Protein AF-A0A9P0MS75-F1 (afdb_monomer_lite)

Sequence (81 aa):
MSGVVLSDIGPFFLPSRLSGISYLHILQNNLHELLEDIPLVIRQRLWLMHDVAPAHFSHSVTDYLNATYGDRWVGRNGPVK

Organism: Nezara viridula (NCBI:txid85310)

Secondary structure (DSSP, 8-state):
-EEEEETTTEEEEEPS---HHHHHHHHHHTHHHHTTTS-HHHHTTPPEEE-S-GGGG-HHHHHHHHHHHTT-EESTTSSB-

Foldseek 3Di:
DWWKQKPPPGIDDDPPDDALVNVVCCVVPPVCVVCVPPDVVSVVLIAIETDADNSCPDPVNAVVCCVPVNQRYDDPSHVHD

Structure (mmCIF, N/CA/C/O backbone):
data_AF-A0A9P0MS75-F1
#
_entry.id   AF-A0A9P0MS75-F1
#
loop_
_atom_site.group_PDB
_atom_site.id
_atom_site.type_symbol
_atom_site.label_atom_id
_atom_site.label_alt_id
_atom_site.label_comp_id
_atom_site.label_asym_id
_atom_site.label_entity_id
_atom_site.label_seq_id
_atom_site.pdbx_PDB_ins_code
_atom_site.Cartn_x
_atom_site.Cartn_y
_atom_site.Cartn_z
_atom_site.occupancy
_atom_site.B_iso_or_equiv
_atom_site.auth_seq_id
_atom_site.auth_comp_id
_atom_site.auth_asym_id
_atom_site.auth_atom_id
_atom_site.pdbx_PDB_model_num
ATOM 1 N N . MET A 1 1 ? 0.052 8.907 -13.430 1.00 50.59 1 MET A N 1
ATOM 2 C CA . MET A 1 1 ? 0.204 9.354 -12.030 1.00 50.59 1 MET A CA 1
ATOM 3 C C . MET A 1 1 ? -0.005 8.107 -11.189 1.00 50.59 1 MET A C 1
ATOM 5 O O . MET A 1 1 ? -0.943 7.403 -11.518 1.00 50.59 1 MET A O 1
ATOM 9 N N . SER A 1 2 ? 0.905 7.769 -10.269 1.00 61.62 2 SER A N 1
ATOM 10 C CA . SER A 1 2 ? 0.789 6.572 -9.415 1.00 61.62 2 SER A CA 1
ATOM 11 C C . SER A 1 2 ? 0.104 6.998 -8.122 1.00 61.62 2 SER A C 1
ATOM 13 O O . SER A 1 2 ? 0.593 7.916 -7.461 1.00 61.62 2 SER A O 1
ATOM 15 N N . GLY A 1 3 ? -1.029 6.393 -7.785 1.00 59.44 3 GLY A N 1
ATOM 16 C CA . GLY A 1 3 ? -1.802 6.745 -6.599 1.00 59.44 3 GLY A CA 1
ATOM 17 C C . GLY A 1 3 ? -2.274 5.531 -5.807 1.00 59.44 3 GLY A C 1
ATOM 18 O O . GLY A 1 3 ? -2.598 4.481 -6.369 1.00 59.44 3 GLY A O 1
ATOM 19 N N . VAL A 1 4 ? -2.341 5.713 -4.490 1.00 65.62 4 VAL A N 1
ATOM 20 C CA . VAL A 1 4 ? -3.037 4.818 -3.560 1.00 65.62 4 VAL A CA 1
ATOM 21 C C . VAL A 1 4 ? -4.230 5.582 -3.011 1.00 65.62 4 VAL A C 1
ATOM 23 O O . VAL A 1 4 ? -4.083 6.681 -2.487 1.00 65.62 4 VAL A O 1
ATOM 26 N N . VAL A 1 5 ? -5.421 5.023 -3.155 1.00 60.38 5 VAL A N 1
ATOM 27 C CA . VAL A 1 5 ? -6.654 5.526 -2.560 1.00 60.38 5 VAL A CA 1
ATOM 28 C C . VAL A 1 5 ? -6.912 4.758 -1.272 1.00 60.38 5 VAL A C 1
ATOM 30 O O . VAL A 1 5 ? -6.975 3.531 -1.255 1.00 60.38 5 VAL A O 1
ATOM 33 N N . LEU A 1 6 ? -7.098 5.494 -0.186 1.00 69.00 6 LEU A N 1
ATOM 34 C CA . LEU A 1 6 ? -7.622 4.944 1.055 1.00 69.00 6 LEU A CA 1
ATOM 35 C C . LEU A 1 6 ? -9.088 5.350 1.164 1.00 69.00 6 LEU A C 1
ATOM 37 O O . LEU A 1 6 ? -9.402 6.534 1.022 1.00 69.00 6 LEU A O 1
ATOM 41 N N . SER A 1 7 ? -9.963 4.358 1.362 1.00 63.72 7 SER A N 1
ATOM 42 C CA . SER A 1 7 ? -11.423 4.450 1.162 1.00 63.72 7 SER A CA 1
ATOM 43 C C . SER A 1 7 ? -12.072 5.741 1.668 1.00 63.72 7 SER A C 1
ATOM 45 O O . SER A 1 7 ? -12.864 6.335 0.944 1.00 63.72 7 SER A O 1
ATOM 47 N N . ASP A 1 8 ? -11.703 6.198 2.866 1.00 64.44 8 ASP A N 1
ATOM 48 C CA . ASP A 1 8 ? -12.370 7.312 3.558 1.00 64.44 8 ASP A CA 1
ATOM 49 C C . ASP A 1 8 ? -11.487 8.560 3.734 1.00 64.44 8 ASP A C 1
ATOM 51 O O . ASP A 1 8 ? -11.869 9.502 4.424 1.00 64.44 8 ASP A O 1
ATOM 55 N N . ILE A 1 9 ? -10.287 8.566 3.143 1.00 70.62 9 ILE A N 1
ATOM 56 C CA . ILE A 1 9 ? -9.269 9.617 3.347 1.00 70.62 9 ILE A CA 1
ATOM 57 C C . ILE A 1 9 ? -8.947 10.341 2.034 1.00 70.62 9 ILE A C 1
ATOM 59 O O . ILE A 1 9 ? -8.551 11.505 2.042 1.00 70.62 9 ILE A O 1
ATOM 63 N N . GLY A 1 10 ? -9.180 9.680 0.897 1.00 72.62 10 GLY A N 1
ATOM 64 C CA . GLY A 1 10 ? -8.894 10.217 -0.428 1.00 72.62 10 GLY A CA 1
ATOM 65 C C . GLY A 1 10 ? -7.568 9.711 -1.010 1.00 72.62 10 GLY A C 1
ATOM 66 O O . GLY A 1 10 ? -6.922 8.823 -0.443 1.00 72.62 10 GLY A O 1
ATOM 67 N N . PRO A 1 11 ? -7.191 10.207 -2.201 1.00 76.94 11 PRO A N 1
ATOM 68 C CA . PRO A 1 11 ? -6.001 9.750 -2.904 1.00 76.94 11 PRO A CA 1
ATOM 69 C C . PRO A 1 11 ? -4.719 10.308 -2.278 1.00 76.94 11 PRO A C 1
ATOM 71 O O . PRO A 1 11 ? -4.551 11.517 -2.134 1.00 76.94 11 PRO A O 1
ATOM 74 N N . PHE A 1 12 ? -3.771 9.414 -2.016 1.00 77.44 12 PHE A N 1
ATOM 75 C CA . PHE A 1 12 ? -2.374 9.743 -1.777 1.00 77.44 12 PHE A CA 1
ATOM 76 C C . PHE A 1 12 ? -1.613 9.660 -3.095 1.00 77.44 12 PHE A C 1
ATOM 78 O O . PHE A 1 12 ? -1.580 8.618 -3.760 1.00 77.44 12 PHE A O 1
ATOM 85 N N . PHE A 1 13 ? -0.996 10.774 -3.479 1.00 77.75 13 PHE A N 1
ATOM 86 C CA . PHE A 1 13 ? -0.183 10.843 -4.683 1.00 77.75 13 PHE A CA 1
ATOM 87 C C . PHE A 1 13 ? 1.243 10.414 -4.372 1.00 77.75 13 PHE A C 1
ATOM 89 O O . PHE A 1 13 ? 1.923 11.016 -3.543 1.00 77.75 13 PHE A O 1
ATOM 96 N N . LEU A 1 14 ? 1.699 9.377 -5.066 1.00 81.50 14 LEU A N 1
ATOM 97 C CA . LEU A 1 14 ? 3.062 8.890 -4.958 1.00 81.50 14 LEU A CA 1
ATOM 98 C C . LEU A 1 14 ? 3.934 9.478 -6.079 1.00 81.50 14 LEU A C 1
ATOM 100 O O . LEU A 1 14 ? 3.409 9.970 -7.086 1.00 81.50 14 LEU A O 1
ATOM 104 N N . PRO A 1 15 ? 5.273 9.423 -5.945 1.00 81.62 15 PRO A N 1
ATOM 105 C CA . PRO A 1 15 ? 6.178 9.880 -6.992 1.00 81.62 15 PRO A CA 1
ATOM 106 C C . PRO A 1 15 ? 5.844 9.274 -8.363 1.00 81.62 15 PRO A C 1
ATOM 108 O O . PRO A 1 15 ? 5.530 8.092 -8.487 1.00 81.62 15 PRO A O 1
ATOM 111 N N . SER A 1 16 ? 5.960 10.070 -9.429 1.00 72.31 16 SER A N 1
ATOM 112 C CA . SER A 1 16 ? 5.515 9.698 -10.784 1.00 72.31 16 SER A CA 1
ATOM 113 C C . SER A 1 16 ? 6.205 8.469 -11.390 1.00 72.31 16 SER A C 1
ATOM 115 O O . SER A 1 16 ? 5.719 7.928 -12.382 1.00 72.31 16 SER A O 1
ATOM 117 N N . ARG A 1 17 ? 7.354 8.051 -10.847 1.00 79.88 17 ARG A N 1
ATOM 118 C CA . ARG A 1 17 ? 8.144 6.912 -11.327 1.00 79.88 17 ARG A CA 1
ATOM 119 C C . ARG A 1 17 ? 8.386 5.944 -10.181 1.00 79.88 17 ARG A C 1
ATOM 121 O O . ARG A 1 17 ? 9.376 6.065 -9.466 1.00 79.88 17 ARG A O 1
ATOM 128 N N . LEU A 1 18 ? 7.485 4.982 -10.037 1.00 84.88 18 LEU A N 1
ATOM 129 C CA . LEU A 1 18 ? 7.662 3.860 -9.127 1.00 84.88 18 LEU A CA 1
ATOM 130 C C . LEU A 1 18 ? 7.953 2.581 -9.906 1.00 84.88 18 LEU A C 1
ATOM 132 O O . LEU A 1 18 ? 7.339 2.307 -10.937 1.00 84.88 18 LEU A O 1
ATOM 136 N N . SER A 1 19 ? 8.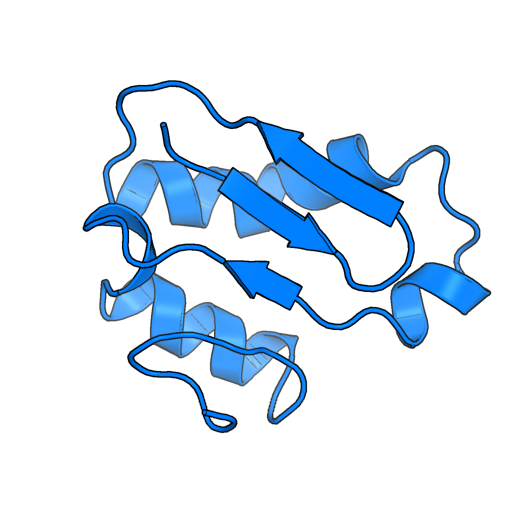885 1.790 -9.389 1.00 89.00 19 SER A N 1
ATOM 137 C CA . SER A 1 19 ? 8.967 0.363 -9.676 1.00 89.00 19 SER A CA 1
ATOM 138 C C . SER A 1 19 ? 8.159 -0.401 -8.626 1.00 89.00 19 SER A C 1
ATOM 140 O O . SER A 1 19 ? 7.815 0.147 -7.577 1.00 89.00 19 SER A O 1
ATOM 142 N N . GLY A 1 20 ? 7.889 -1.688 -8.862 1.00 87.44 20 GLY A N 1
ATOM 143 C CA . GLY A 1 20 ? 7.272 -2.530 -7.829 1.00 87.44 20 GLY A CA 1
ATOM 144 C C . GLY A 1 20 ? 8.095 -2.587 -6.538 1.00 87.44 20 GLY A C 1
ATOM 145 O O . GLY A 1 20 ? 7.530 -2.603 -5.451 1.00 87.44 20 GLY A O 1
ATOM 146 N N . ILE A 1 21 ? 9.427 -2.516 -6.645 1.00 90.94 21 ILE A N 1
ATOM 147 C CA . ILE A 1 21 ? 10.336 -2.496 -5.491 1.00 90.94 21 ILE A CA 1
ATOM 148 C C . ILE A 1 21 ? 10.192 -1.193 -4.702 1.00 90.94 21 ILE A C 1
ATOM 150 O O . ILE A 1 21 ? 10.023 -1.231 -3.486 1.00 90.94 21 ILE A O 1
ATOM 154 N N . SER A 1 22 ? 10.237 -0.035 -5.371 1.00 90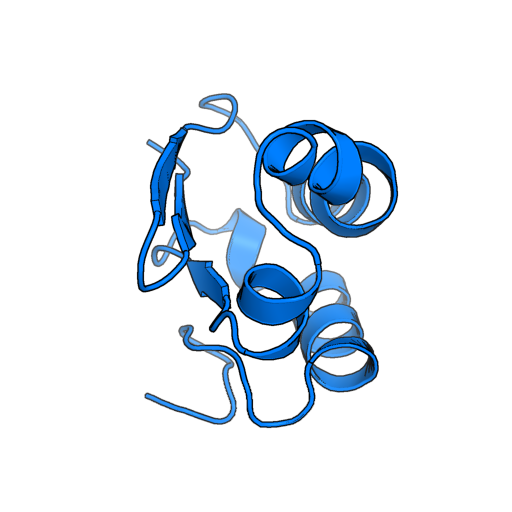.44 22 SER A N 1
ATOM 155 C CA . SER A 1 22 ? 10.120 1.249 -4.670 1.00 90.44 22 SER A CA 1
ATOM 156 C C . SER A 1 22 ? 8.719 1.452 -4.094 1.00 90.44 22 SER A C 1
ATOM 158 O O . SER A 1 22 ? 8.578 2.052 -3.035 1.00 90.44 22 SER A O 1
ATOM 160 N N . TYR A 1 23 ? 7.688 0.915 -4.751 1.00 89.75 23 TYR A N 1
ATOM 161 C CA . TYR A 1 23 ? 6.333 0.903 -4.210 1.00 89.75 23 TYR A CA 1
ATOM 162 C C . TYR A 1 23 ? 6.212 0.015 -2.965 1.00 89.75 23 TYR A C 1
ATOM 164 O O . TYR A 1 23 ? 5.694 0.464 -1.947 1.00 89.75 23 TYR A O 1
ATOM 172 N N . LEU A 1 24 ? 6.757 -1.205 -2.998 1.00 91.25 24 LEU A N 1
ATOM 173 C CA . LEU A 1 24 ? 6.786 -2.086 -1.828 1.00 91.25 24 LEU A CA 1
ATOM 174 C C . LEU A 1 24 ? 7.511 -1.438 -0.642 1.00 91.25 24 LEU A C 1
ATOM 176 O O . LEU A 1 24 ? 7.029 -1.509 0.485 1.00 91.25 24 LEU A O 1
ATOM 180 N N . HIS A 1 25 ? 8.633 -0.766 -0.902 1.00 91.56 25 HIS A N 1
ATOM 181 C CA . HIS A 1 25 ? 9.372 -0.047 0.132 1.00 91.56 25 HIS A CA 1
ATOM 182 C C . HIS A 1 25 ? 8.517 1.038 0.802 1.00 91.56 25 HIS A C 1
ATOM 184 O O . HIS A 1 25 ? 8.542 1.160 2.024 1.00 91.56 25 HIS A O 1
ATOM 190 N N . ILE A 1 26 ? 7.723 1.782 0.023 1.00 88.19 26 ILE A N 1
ATOM 191 C CA . ILE A 1 26 ? 6.779 2.772 0.560 1.00 88.19 26 ILE A CA 1
ATOM 192 C C . ILE A 1 26 ? 5.730 2.088 1.440 1.00 88.19 26 ILE A C 1
ATOM 194 O O . ILE A 1 26 ? 5.494 2.541 2.557 1.00 88.19 26 ILE A O 1
ATOM 198 N N . LEU A 1 27 ? 5.131 0.984 0.978 1.00 88.75 27 LEU A N 1
ATOM 199 C CA . LEU A 1 27 ? 4.117 0.256 1.748 1.00 88.75 27 LEU A CA 1
ATOM 200 C C . LEU A 1 27 ? 4.652 -0.236 3.101 1.00 88.75 27 LEU A C 1
ATOM 202 O O . LEU A 1 27 ? 3.970 -0.114 4.113 1.00 88.75 27 LEU A O 1
ATOM 206 N N . GLN A 1 28 ? 5.880 -0.753 3.119 1.00 90.50 28 GLN A N 1
ATOM 207 C CA . GLN A 1 28 ? 6.502 -1.315 4.318 1.00 90.50 28 GLN A CA 1
ATOM 208 C C . GLN A 1 28 ? 6.994 -0.245 5.295 1.00 90.50 28 GLN A C 1
ATOM 210 O O . GLN A 1 28 ? 6.826 -0.400 6.503 1.00 90.50 28 GLN A O 1
ATOM 215 N N . ASN A 1 29 ? 7.609 0.823 4.780 1.00 88.88 29 ASN A N 1
ATOM 216 C CA . ASN A 1 29 ? 8.407 1.732 5.602 1.00 88.88 29 ASN A CA 1
ATOM 217 C C . ASN A 1 29 ? 7.845 3.146 5.699 1.00 88.88 29 ASN A C 1
ATOM 219 O O . ASN A 1 29 ? 8.182 3.831 6.648 1.00 88.88 29 ASN A O 1
ATOM 223 N N . ASN A 1 30 ? 7.004 3.595 4.767 1.00 86.31 30 ASN A N 1
ATOM 224 C CA . ASN A 1 30 ? 6.539 4.990 4.724 1.00 86.31 30 ASN A CA 1
ATOM 225 C C . ASN A 1 30 ? 5.018 5.122 4.835 1.00 86.31 30 ASN A C 1
ATOM 227 O O . ASN A 1 30 ? 4.503 6.207 5.087 1.00 86.31 30 ASN A O 1
ATOM 231 N N . LEU A 1 31 ? 4.268 4.029 4.682 1.00 84.25 31 LEU A N 1
ATOM 232 C CA . LEU A 1 31 ? 2.810 4.083 4.748 1.00 84.25 31 LEU A CA 1
ATOM 233 C C . LEU A 1 31 ? 2.307 4.581 6.106 1.00 84.25 31 LEU A C 1
ATOM 235 O O . LEU A 1 31 ? 1.283 5.247 6.167 1.00 84.25 31 LEU A O 1
ATOM 239 N N . HIS A 1 32 ? 3.025 4.298 7.193 1.00 81.00 32 HIS A N 1
ATOM 240 C CA . HIS A 1 32 ? 2.647 4.793 8.514 1.00 81.00 32 HIS A CA 1
ATOM 241 C C . HIS A 1 32 ? 2.772 6.320 8.634 1.00 81.00 32 HIS A C 1
ATOM 243 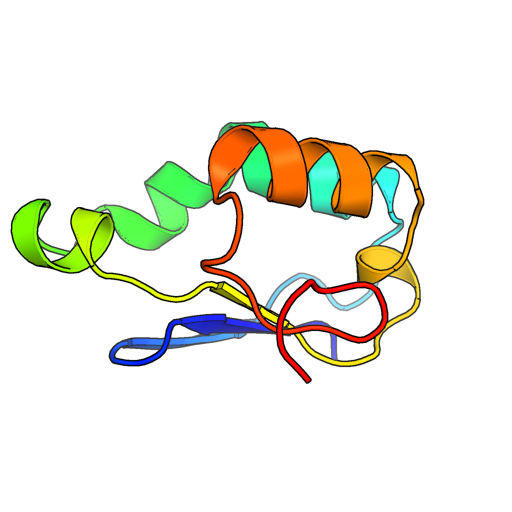O O . HIS A 1 32 ? 1.942 6.916 9.315 1.00 81.00 32 HIS A O 1
ATOM 249 N N . GLU A 1 33 ? 3.745 6.931 7.949 1.00 84.88 33 GLU A N 1
ATOM 250 C CA . GLU A 1 33 ? 3.928 8.389 7.873 1.00 84.88 33 GLU A CA 1
ATOM 251 C C . GLU A 1 33 ? 2.757 9.013 7.108 1.00 84.88 33 GLU A C 1
ATOM 253 O O . GLU A 1 33 ? 2.130 9.952 7.580 1.00 84.88 33 GLU A O 1
ATOM 258 N N . LEU A 1 34 ? 2.356 8.408 5.981 1.00 79.25 34 LEU A N 1
ATOM 259 C CA . LEU A 1 34 ? 1.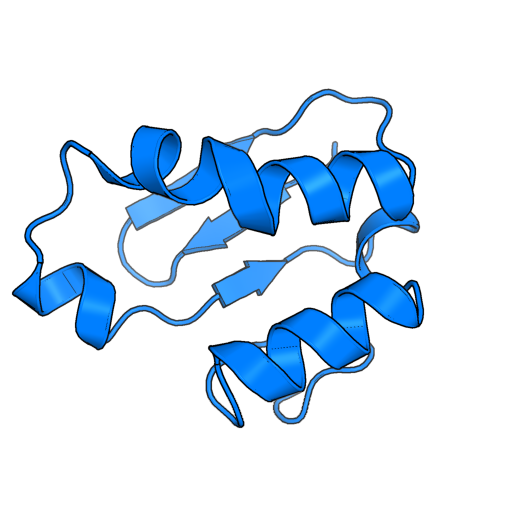182 8.850 5.210 1.00 79.25 34 LEU A CA 1
ATOM 260 C C . LEU A 1 34 ? -0.131 8.768 6.003 1.00 79.25 34 LEU A C 1
ATOM 262 O O . LEU A 1 34 ? -1.114 9.412 5.642 1.00 79.25 34 LEU A O 1
ATOM 266 N N . LEU A 1 35 ? -0.165 7.958 7.063 1.00 82.31 35 LEU A N 1
ATOM 267 C CA . LEU A 1 35 ? -1.343 7.748 7.896 1.00 82.31 35 LEU A CA 1
ATOM 268 C C . LEU A 1 35 ? -1.242 8.397 9.269 1.00 82.31 35 LEU A C 1
ATOM 270 O O . LEU A 1 35 ? -2.142 8.175 10.077 1.00 82.31 35 LEU A O 1
ATOM 274 N N . GLU A 1 36 ? -0.193 9.164 9.565 1.00 86.12 36 GLU A N 1
ATOM 275 C CA . GLU A 1 36 ? 0.091 9.630 10.926 1.00 86.12 36 GLU A CA 1
ATOM 276 C C . GLU A 1 36 ? -1.055 10.449 11.539 1.00 86.12 36 GLU A C 1
ATOM 278 O O . GLU A 1 36 ? -1.419 10.214 12.694 1.00 86.12 36 GLU A O 1
ATOM 283 N N . ASP A 1 37 ? -1.716 11.279 10.731 1.00 85.38 37 ASP A N 1
ATOM 284 C CA . ASP A 1 37 ? -2.844 12.124 11.142 1.00 85.38 37 ASP A CA 1
ATOM 285 C C . ASP A 1 37 ? -4.182 11.374 11.224 1.00 85.38 37 ASP A C 1
ATOM 287 O O . ASP A 1 37 ? -5.202 11.907 11.664 1.00 85.38 37 ASP A O 1
ATOM 291 N N . ILE A 1 38 ? -4.207 10.108 10.809 1.00 83.62 38 ILE A N 1
ATOM 292 C CA . ILE A 1 38 ? -5.423 9.302 10.761 1.00 83.62 38 ILE A CA 1
ATOM 293 C C . ILE A 1 38 ? -5.599 8.574 12.094 1.00 83.62 38 ILE A C 1
ATOM 295 O O . ILE A 1 38 ? -4.710 7.822 12.490 1.00 83.62 38 ILE A O 1
ATOM 299 N N . PRO A 1 39 ? -6.741 8.691 12.788 1.00 87.69 39 PRO A N 1
ATOM 300 C CA . PRO A 1 39 ? -7.002 7.923 14.002 1.00 87.69 39 PRO A CA 1
ATOM 301 C C . PRO A 1 39 ? -6.837 6.407 13.802 1.00 87.69 39 PRO A C 1
ATOM 303 O O . PRO A 1 39 ? -7.313 5.842 12.817 1.00 87.69 39 PRO A O 1
ATOM 306 N N . LEU A 1 40 ? -6.227 5.712 14.772 1.00 83.69 40 LEU A N 1
ATOM 307 C CA . LEU A 1 40 ? -5.955 4.266 14.690 1.00 83.69 40 LEU A CA 1
ATOM 308 C C . LEU A 1 40 ? -7.217 3.428 14.414 1.00 83.69 40 LEU A C 1
ATOM 310 O O . LEU A 1 40 ? -7.168 2.471 13.645 1.00 83.69 40 LEU A O 1
ATOM 314 N N . VAL A 1 41 ? -8.355 3.813 15.001 1.00 84.88 41 VAL A N 1
ATOM 315 C CA . VAL A 1 41 ? -9.648 3.141 14.787 1.00 84.88 41 VAL A CA 1
ATOM 316 C C . VAL A 1 41 ? -10.112 3.212 13.330 1.00 84.88 41 VAL A C 1
ATOM 318 O O . VAL A 1 41 ? -10.753 2.282 12.843 1.00 84.88 41 VAL A O 1
ATOM 321 N N . ILE A 1 42 ? -9.755 4.288 12.623 1.00 82.56 42 ILE A N 1
ATOM 322 C CA . ILE A 1 42 ? -10.000 4.427 11.189 1.00 82.56 42 ILE A CA 1
ATOM 323 C C . ILE A 1 42 ? -8.997 3.550 10.442 1.00 82.56 42 ILE A C 1
ATOM 325 O O . ILE A 1 42 ? -9.422 2.712 9.654 1.00 82.56 42 ILE A O 1
ATOM 329 N N . ARG A 1 43 ? -7.694 3.622 10.771 1.00 81.62 43 ARG A N 1
ATOM 330 C CA . ARG A 1 43 ? -6.641 2.807 10.124 1.00 81.62 43 ARG A CA 1
ATOM 331 C C . ARG A 1 43 ? -6.936 1.308 10.128 1.00 81.62 43 ARG A C 1
ATOM 333 O O . ARG A 1 43 ? -6.713 0.639 9.128 1.00 81.62 43 ARG A O 1
ATOM 340 N N . GLN A 1 44 ? -7.476 0.781 11.226 1.00 80.06 44 GLN A N 1
ATOM 341 C CA . GLN A 1 44 ? -7.824 -0.641 11.355 1.00 80.06 44 GLN A CA 1
ATOM 342 C C . GLN A 1 44 ? -8.961 -1.097 10.424 1.00 80.06 44 GLN A C 1
ATOM 344 O O . GLN A 1 44 ? -9.107 -2.299 10.177 1.00 80.06 44 GLN A O 1
ATOM 349 N N . ARG A 1 45 ? -9.770 -0.153 9.934 1.00 81.19 45 ARG A N 1
ATOM 350 C CA . ARG A 1 45 ? -10.921 -0.379 9.050 1.00 81.19 45 ARG A CA 1
ATOM 351 C C . ARG A 1 45 ? -10.669 0.077 7.612 1.00 81.19 45 ARG A C 1
ATOM 353 O O . ARG A 1 45 ? -11.541 -0.129 6.773 1.00 81.19 45 ARG A O 1
ATOM 360 N N . LEU A 1 46 ? -9.512 0.681 7.335 1.00 79.50 46 LEU A N 1
ATOM 361 C CA . LEU A 1 46 ? -9.181 1.182 6.008 1.00 79.50 46 LEU A CA 1
ATOM 362 C C . LEU A 1 46 ? -9.076 0.051 4.991 1.00 79.50 46 LEU A C 1
ATOM 364 O O . LEU A 1 46 ? -8.466 -0.987 5.251 1.00 79.50 46 LEU A O 1
ATOM 368 N N . TRP A 1 47 ? -9.618 0.323 3.808 1.00 83.94 47 TRP A N 1
ATOM 369 C CA . TRP A 1 47 ? -9.358 -0.455 2.609 1.00 83.94 47 TRP A CA 1
ATOM 370 C C . TRP A 1 47 ? -8.247 0.205 1.810 1.00 83.94 47 TRP A C 1
ATOM 372 O O . TRP A 1 47 ? -8.322 1.398 1.499 1.00 83.94 47 TRP A O 1
ATOM 382 N N . LEU A 1 48 ? -7.233 -0.585 1.462 1.00 83.00 48 LEU A N 1
ATOM 383 C CA . LEU A 1 48 ? -6.197 -0.149 0.540 1.00 83.00 48 LEU A CA 1
ATOM 384 C C . LEU A 1 48 ? -6.684 -0.373 -0.891 1.00 83.00 48 LEU A C 1
ATOM 386 O O . LEU A 1 48 ? -6.931 -1.505 -1.296 1.00 83.00 48 LEU A O 1
ATOM 390 N N . MET A 1 49 ? -6.808 0.694 -1.665 1.00 85.06 49 MET A N 1
ATOM 391 C CA . MET A 1 49 ? -7.116 0.633 -3.087 1.00 85.06 49 MET A CA 1
ATOM 392 C C . MET A 1 49 ? -5.979 1.302 -3.842 1.00 85.06 49 MET A C 1
ATOM 394 O O . MET A 1 49 ? -5.477 2.338 -3.426 1.00 85.06 49 MET A O 1
ATOM 398 N N . HIS A 1 50 ? -5.535 0.738 -4.952 1.00 82.44 50 HIS A N 1
ATOM 399 C CA . HIS A 1 50 ? -4.511 1.385 -5.765 1.00 82.44 50 HIS A CA 1
ATOM 400 C C . HIS A 1 50 ? -4.899 1.357 -7.235 1.00 82.44 50 HIS A C 1
ATOM 402 O O . HIS A 1 50 ? -5.659 0.496 -7.683 1.00 82.44 50 HIS A O 1
ATOM 408 N N . ASP A 1 51 ? -4.368 2.304 -8.003 1.00 77.12 51 ASP A N 1
ATOM 409 C CA . ASP A 1 51 ? -4.619 2.341 -9.439 1.00 77.12 51 ASP A CA 1
ATOM 410 C C . ASP A 1 51 ? -3.948 1.158 -10.173 1.00 77.12 51 ASP A C 1
ATOM 412 O O . ASP A 1 51 ? -3.219 0.339 -9.599 1.00 77.12 51 ASP A O 1
ATOM 416 N N . VAL A 1 52 ? -4.203 1.061 -11.477 1.00 77.25 52 VAL A N 1
ATOM 417 C CA . VAL A 1 52 ? -3.680 0.006 -12.360 1.00 77.25 52 VAL A CA 1
ATOM 418 C C . VAL A 1 52 ? -2.241 0.261 -12.844 1.00 77.25 52 VAL A C 1
ATOM 420 O O . VAL A 1 52 ? -1.824 -0.309 -13.856 1.00 77.25 52 VAL A O 1
ATOM 423 N N . ALA A 1 53 ? -1.454 1.096 -12.151 1.00 83.31 53 ALA A N 1
ATOM 424 C CA . ALA A 1 53 ? -0.066 1.348 -12.524 1.00 83.31 53 ALA A CA 1
ATOM 425 C C . ALA A 1 53 ? 0.809 0.077 -12.439 1.00 83.31 53 ALA A C 1
ATOM 427 O O . ALA A 1 53 ? 0.655 -0.730 -11.518 1.00 83.31 53 ALA A O 1
ATOM 428 N N . PRO A 1 54 ? 1.799 -0.082 -13.345 1.00 82.69 54 PRO A N 1
ATOM 429 C CA . PRO A 1 54 ? 2.727 -1.217 -13.359 1.00 82.69 54 PRO A CA 1
ATOM 430 C C . PRO A 1 54 ? 3.418 -1.555 -12.042 1.00 82.69 54 PRO A C 1
ATOM 432 O O . PRO A 1 54 ? 3.643 -2.727 -11.748 1.00 82.69 54 PRO A O 1
ATOM 435 N N . ALA A 1 55 ? 3.727 -0.548 -11.228 1.00 84.00 55 ALA A N 1
ATOM 436 C CA . ALA A 1 55 ? 4.360 -0.755 -9.933 1.00 84.00 55 ALA A CA 1
ATOM 437 C C . ALA A 1 55 ? 3.483 -1.567 -8.964 1.00 84.00 55 ALA A C 1
ATOM 439 O O . ALA A 1 55 ? 4.002 -2.332 -8.153 1.00 84.00 55 ALA A O 1
ATOM 440 N N . HIS A 1 56 ? 2.160 -1.435 -9.062 1.00 83.06 56 HIS A N 1
ATOM 441 C CA . HIS A 1 56 ? 1.242 -1.947 -8.051 1.00 83.06 56 HIS A CA 1
ATOM 442 C C . HIS A 1 56 ? 0.871 -3.425 -8.236 1.00 83.06 56 HIS A C 1
ATOM 444 O O . HIS A 1 56 ? 0.403 -4.053 -7.296 1.00 83.06 56 HIS A O 1
ATOM 450 N N . PHE A 1 57 ? 1.099 -4.013 -9.416 1.00 81.00 57 PHE A N 1
ATOM 451 C CA . PHE A 1 57 ? 0.756 -5.418 -9.690 1.00 81.00 57 PHE A CA 1
ATOM 452 C C . PHE A 1 57 ? 1.967 -6.359 -9.755 1.00 81.00 57 PHE A C 1
ATOM 454 O O . PHE A 1 57 ? 1.866 -7.470 -10.276 1.00 81.00 57 PHE A O 1
ATOM 461 N N . SER A 1 58 ? 3.121 -5.939 -9.229 1.00 88.69 58 SER A N 1
ATOM 462 C CA . SER A 1 58 ? 4.253 -6.856 -9.064 1.00 88.69 58 SER A CA 1
ATOM 463 C C . SER A 1 58 ? 3.930 -7.965 -8.050 1.00 88.69 58 SER A C 1
ATOM 465 O O . SER A 1 58 ? 3.133 -7.768 -7.128 1.00 88.69 58 SER A O 1
ATOM 467 N N . HIS A 1 59 ? 4.551 -9.136 -8.216 1.00 89.81 59 HIS A N 1
ATOM 468 C CA . HIS A 1 59 ? 4.333 -10.282 -7.325 1.00 89.81 59 HIS A CA 1
ATOM 469 C C . HIS A 1 59 ? 4.659 -9.948 -5.868 1.00 89.81 59 HIS A C 1
ATOM 471 O O . HIS A 1 59 ? 3.820 -10.147 -5.002 1.00 89.81 59 HIS A O 1
ATOM 477 N N . SER A 1 60 ? 5.816 -9.334 -5.612 1.00 91.12 60 SER A N 1
ATOM 478 C CA . SER A 1 60 ? 6.246 -8.980 -4.255 1.00 91.12 60 SER A CA 1
ATOM 479 C C . SER A 1 60 ? 5.292 -8.010 -3.551 1.00 91.12 60 SER A C 1
ATOM 481 O O . SER A 1 60 ? 5.090 -8.108 -2.344 1.00 91.12 60 SER A O 1
ATOM 483 N N . VAL A 1 61 ? 4.680 -7.090 -4.300 1.00 90.06 61 VAL A N 1
ATOM 484 C CA . VAL A 1 61 ? 3.645 -6.184 -3.782 1.00 90.06 61 VAL A CA 1
ATOM 485 C C . VAL A 1 61 ? 2.370 -6.956 -3.459 1.00 90.06 61 VAL A C 1
ATOM 487 O O . VAL A 1 61 ? 1.830 -6.799 -2.372 1.00 90.06 61 VAL A O 1
ATOM 490 N N . THR A 1 62 ? 1.918 -7.819 -4.369 1.00 89.94 62 THR A N 1
ATOM 491 C CA . THR A 1 62 ? 0.701 -8.625 -4.176 1.00 89.94 62 THR A CA 1
ATOM 492 C C . THR A 1 62 ? 0.840 -9.549 -2.960 1.00 89.94 62 THR A C 1
ATOM 494 O O . THR A 1 62 ? -0.053 -9.594 -2.118 1.00 89.94 62 THR A O 1
ATOM 497 N N . ASP A 1 63 ? 1.982 -10.228 -2.822 1.00 92.50 63 ASP A N 1
ATOM 498 C CA . ASP A 1 63 ? 2.275 -11.117 -1.693 1.00 92.50 63 ASP A CA 1
ATOM 499 C C . ASP A 1 63 ? 2.275 -10.354 -0.366 1.00 92.50 63 ASP A C 1
ATOM 501 O O . ASP A 1 63 ? 1.668 -10.793 0.612 1.00 92.50 63 ASP A O 1
ATOM 505 N N . TYR A 1 64 ? 2.898 -9.172 -0.340 1.00 92.00 64 TYR A N 1
ATOM 506 C CA . TYR A 1 64 ? 2.886 -8.308 0.836 1.00 92.00 64 TYR A CA 1
ATOM 507 C C . TYR A 1 64 ? 1.469 -7.854 1.207 1.00 92.00 64 TYR A C 1
ATOM 509 O O . TYR A 1 64 ? 1.100 -7.894 2.382 1.00 92.00 64 TYR A O 1
ATOM 517 N N . LEU A 1 65 ? 0.665 -7.442 0.223 1.00 89.88 65 LEU A N 1
ATOM 518 C CA . LEU A 1 65 ? -0.704 -6.987 0.459 1.00 89.88 65 LEU A CA 1
ATOM 519 C C . LEU A 1 65 ? -1.602 -8.117 0.965 1.00 89.88 65 LEU A C 1
ATOM 521 O O . LEU A 1 65 ? -2.343 -7.913 1.923 1.00 89.88 65 LEU A O 1
ATOM 525 N N . ASN A 1 66 ? -1.470 -9.321 0.408 1.00 90.81 66 ASN A N 1
ATOM 526 C CA . ASN A 1 66 ? -2.176 -10.501 0.902 1.00 90.81 66 ASN A CA 1
ATOM 527 C C . ASN A 1 66 ? -1.763 -10.849 2.337 1.00 90.81 66 ASN A C 1
ATOM 529 O O . ASN A 1 66 ? -2.624 -11.104 3.175 1.00 90.81 66 ASN A O 1
ATOM 533 N N . ALA A 1 67 ? -0.466 -10.805 2.652 1.00 90.75 67 ALA A N 1
ATOM 534 C CA . ALA A 1 67 ? 0.024 -11.093 3.998 1.00 90.75 67 ALA A CA 1
ATOM 535 C C . ALA A 1 67 ? -0.400 -10.034 5.034 1.00 90.75 67 ALA A C 1
ATOM 537 O O . ALA A 1 67 ? -0.652 -10.369 6.190 1.00 90.75 67 ALA A O 1
ATOM 538 N N . THR A 1 68 ? -0.480 -8.763 4.631 1.00 88.19 68 THR A N 1
ATOM 539 C CA . THR A 1 68 ? -0.705 -7.633 5.550 1.00 88.19 68 THR A CA 1
ATOM 540 C C . THR A 1 68 ? -2.185 -7.281 5.697 1.00 88.19 68 THR A C 1
ATOM 542 O O . THR A 1 68 ? -2.653 -6.997 6.800 1.00 88.19 68 THR A O 1
ATOM 545 N N . TYR A 1 69 ? -2.940 -7.304 4.598 1.00 85.00 69 TYR A N 1
ATOM 546 C CA . TYR A 1 69 ? -4.335 -6.857 4.548 1.00 85.00 69 TYR A CA 1
ATOM 547 C C . TYR A 1 69 ? -5.330 -8.001 4.320 1.00 85.00 69 TYR A C 1
ATOM 549 O O . TYR A 1 69 ? -6.525 -7.803 4.560 1.00 85.00 69 TYR A O 1
ATOM 557 N N . GLY A 1 70 ? -4.868 -9.192 3.920 1.00 86.94 70 GLY A N 1
ATOM 558 C CA . GLY A 1 70 ? -5.740 -10.318 3.579 1.00 86.94 70 GLY A CA 1
ATOM 559 C C . GLY A 1 70 ? -6.711 -9.925 2.469 1.00 86.94 70 GLY A C 1
ATOM 560 O O . GLY A 1 70 ? -6.301 -9.353 1.464 1.00 86.94 70 GLY A O 1
ATOM 561 N N . ASP A 1 71 ? -8.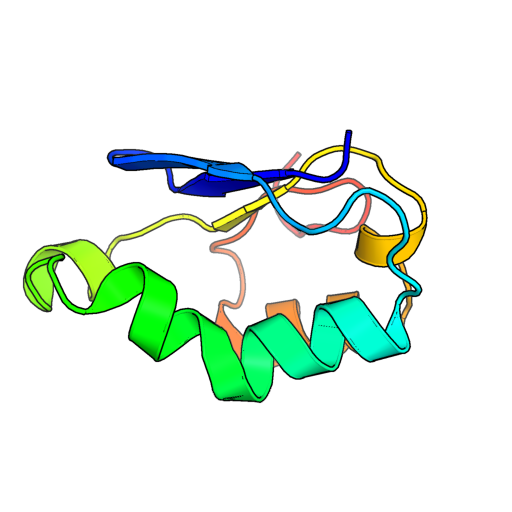006 -10.132 2.704 1.00 85.94 71 ASP A N 1
ATOM 562 C CA . ASP A 1 71 ? -9.075 -9.807 1.750 1.00 85.94 71 ASP A CA 1
ATOM 563 C C . ASP A 1 71 ? -9.489 -8.322 1.737 1.00 85.94 71 ASP A C 1
ATOM 565 O O . ASP A 1 71 ? -10.516 -7.965 1.165 1.00 85.94 71 ASP A O 1
ATOM 569 N N . ARG A 1 72 ? -8.719 -7.436 2.388 1.00 85.06 72 ARG A N 1
ATOM 570 C CA . ARG A 1 72 ? -9.075 -6.017 2.600 1.00 85.06 72 ARG A CA 1
ATOM 571 C C . ARG A 1 72 ? -8.277 -5.038 1.741 1.00 85.06 72 ARG A C 1
ATOM 573 O O . ARG A 1 72 ? -7.878 -3.967 2.202 1.00 85.06 72 ARG A O 1
ATOM 580 N N . TRP A 1 73 ? -8.038 -5.401 0.486 1.00 88.31 73 TRP A N 1
ATOM 581 C CA . TRP A 1 73 ? -7.467 -4.493 -0.502 1.00 88.31 73 TRP A CA 1
ATOM 582 C C . TRP A 1 73 ? -8.049 -4.737 -1.897 1.00 88.31 73 TRP A C 1
ATOM 584 O O . TRP A 1 73 ? -8.468 -5.846 -2.230 1.00 88.31 73 TRP A O 1
ATOM 594 N N . VAL A 1 74 ? -8.089 -3.675 -2.700 1.00 86.62 74 VAL A N 1
ATOM 595 C CA . VAL A 1 74 ? -8.666 -3.656 -4.047 1.00 86.62 74 VAL A CA 1
ATOM 596 C C . VAL A 1 74 ? -7.573 -3.328 -5.054 1.00 86.62 74 VAL A C 1
ATOM 598 O O . VAL A 1 74 ? -6.858 -2.331 -4.923 1.00 86.62 74 VAL A O 1
ATOM 601 N N . GLY A 1 75 ? -7.462 -4.155 -6.087 1.00 85.50 75 GLY A N 1
ATOM 602 C CA . GLY A 1 75 ? -6.486 -3.961 -7.149 1.00 85.50 75 GLY A CA 1
ATOM 603 C C . GLY A 1 75 ? -6.547 -5.063 -8.198 1.00 85.50 75 GLY A C 1
ATOM 604 O O . GLY A 1 75 ? -7.250 -6.057 -8.049 1.00 85.50 75 GLY A O 1
ATOM 605 N N . ARG A 1 76 ? -5.775 -4.912 -9.279 1.00 84.44 76 ARG A N 1
ATOM 606 C CA . ARG A 1 76 ? -5.794 -5.840 -10.427 1.00 84.44 76 ARG A CA 1
ATOM 607 C C . ARG A 1 76 ? -5.562 -7.312 -10.048 1.00 84.44 76 ARG A C 1
ATOM 609 O O . ARG A 1 76 ? -6.210 -8.183 -10.620 1.00 84.44 76 ARG A O 1
ATOM 616 N N . ASN A 1 77 ? -4.638 -7.563 -9.120 1.00 85.00 77 ASN A N 1
ATOM 617 C CA . ASN A 1 77 ? -4.324 -8.897 -8.591 1.00 85.00 77 ASN A CA 1
ATOM 618 C C . ASN A 1 77 ? -4.907 -9.106 -7.183 1.00 85.00 77 ASN A C 1
ATOM 620 O O . ASN A 1 77 ? -4.443 -9.974 -6.447 1.00 85.00 77 ASN A O 1
ATOM 624 N N . GLY A 1 78 ? -5.864 -8.263 -6.793 1.00 83.50 78 GLY A N 1
ATOM 625 C CA . GLY A 1 78 ? -6.455 -8.274 -5.470 1.00 83.50 78 GLY A CA 1
ATOM 626 C C . GLY A 1 78 ? -7.494 -9.374 -5.284 1.00 83.50 78 GLY A C 1
ATOM 627 O O . GLY A 1 78 ? -8.056 -9.879 -6.261 1.00 83.50 78 GLY A O 1
ATOM 628 N N . PRO A 1 79 ? -7.776 -9.725 -4.023 1.00 81.31 79 PRO A N 1
ATOM 629 C CA . PRO A 1 79 ? -8.866 -10.629 -3.668 1.00 81.31 79 PRO A CA 1
ATOM 630 C C . PRO A 1 79 ? -10.238 -10.011 -3.980 1.00 81.31 79 PRO A C 1
ATOM 632 O O . PRO A 1 79 ? -11.199 -10.738 -4.227 1.00 81.31 79 PRO A O 1
ATOM 635 N N . VAL A 1 80 ? -10.320 -8.676 -4.023 1.00 79.75 80 VAL A N 1
ATOM 636 C CA . VAL A 1 80 ? -11.532 -7.912 -4.335 1.00 79.75 80 VAL A CA 1
ATOM 637 C C . VAL A 1 80 ? -11.332 -7.127 -5.635 1.00 79.75 80 VAL A C 1
ATOM 639 O O . VAL A 1 80 ? -10.300 -6.474 -5.819 1.00 79.75 80 VAL A O 1
ATOM 642 N N . LYS A 1 81 ? -12.311 -7.229 -6.543 1.00 70.31 81 LYS A N 1
ATOM 643 C CA . LYS A 1 81 ? -12.326 -6.578 -7.862 1.00 70.31 81 LYS A CA 1
ATOM 644 C C . LYS A 1 81 ? -13.244 -5.370 -7.893 1.00 70.31 81 LYS A C 1
ATOM 646 O O . LYS A 1 81 ? -14.330 -5.461 -7.281 1.00 70.31 81 LYS A O 1
#

InterPro domains:
  IPR036397 Ribonuclease H superfamily [G3DSA:3.30.420.10] (3-74)
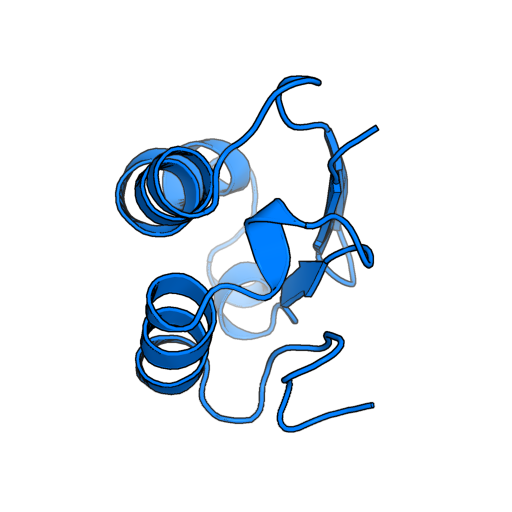
Radius of gyration: 11.68 Å; chains: 1; bounding box: 23×23×28 Å

pLDDT: mean 82.17, std 8.45, range [50.59, 92.5]